Protein AF-X6NDU2-F1 (afdb_monomer)

Structure (mmCIF, N/CA/C/O backbone):
data_AF-X6NDU2-F1
#
_entry.id   AF-X6NDU2-F1
#
loop_
_atom_site.group_PDB
_atom_site.id
_atom_site.type_symbol
_atom_site.label_atom_id
_atom_site.label_alt_id
_atom_site.label_comp_id
_atom_site.label_asym_id
_atom_site.label_entity_id
_atom_site.label_seq_id
_atom_site.pdbx_PDB_in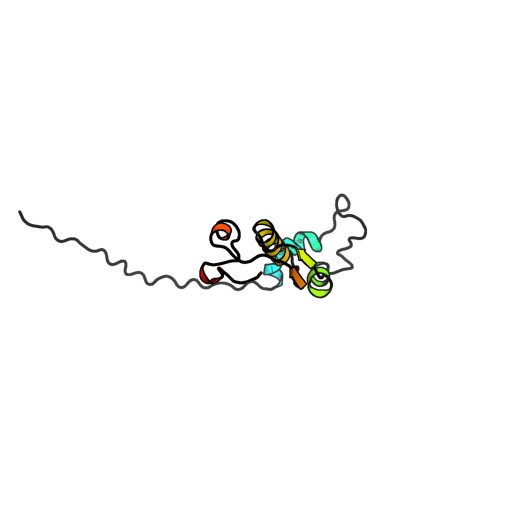s_code
_atom_site.Cartn_x
_atom_site.Cartn_y
_atom_site.Cartn_z
_atom_site.occupancy
_atom_site.B_iso_or_equiv
_atom_site.auth_seq_id
_atom_site.auth_comp_id
_atom_site.auth_asym_id
_atom_site.auth_atom_id
_atom_site.pdbx_PDB_model_num
ATOM 1 N N . MET A 1 1 ? 25.836 28.426 55.236 1.00 43.25 1 MET A N 1
ATOM 2 C CA . MET A 1 1 ? 25.938 27.614 54.006 1.00 43.25 1 MET A CA 1
ATOM 3 C C . MET A 1 1 ? 25.561 28.518 52.846 1.00 43.25 1 MET A C 1
ATOM 5 O O . MET A 1 1 ? 24.416 28.935 52.779 1.00 43.25 1 MET A O 1
ATOM 9 N N . ALA A 1 2 ? 26.535 28.935 52.036 1.00 42.62 2 ALA A N 1
ATOM 10 C CA . ALA A 1 2 ? 26.286 29.771 50.863 1.00 42.62 2 ALA A CA 1
ATOM 11 C C . ALA A 1 2 ? 25.830 28.869 49.706 1.00 42.62 2 ALA A C 1
ATOM 13 O O . ALA A 1 2 ? 26.532 27.918 49.366 1.00 42.62 2 ALA A O 1
ATOM 14 N N . HIS A 1 3 ? 24.648 29.131 49.148 1.00 42.59 3 HIS A N 1
ATOM 15 C CA . HIS A 1 3 ? 24.192 28.500 47.910 1.00 42.59 3 HIS A CA 1
ATOM 16 C C . HIS A 1 3 ? 24.985 29.077 46.732 1.00 42.59 3 HIS A C 1
ATOM 18 O O . HIS A 1 3 ? 25.024 30.293 46.550 1.00 42.59 3 HIS A O 1
ATOM 24 N N . ALA A 1 4 ? 25.619 28.205 45.948 1.00 44.34 4 ALA A N 1
ATOM 25 C CA . ALA A 1 4 ? 26.173 28.561 44.648 1.00 44.34 4 ALA A CA 1
ATOM 26 C C . ALA A 1 4 ? 25.023 28.735 43.633 1.00 44.34 4 ALA A C 1
ATOM 28 O O . ALA A 1 4 ? 24.070 27.955 43.684 1.00 44.34 4 ALA A O 1
ATOM 29 N N . PRO A 1 5 ? 25.071 29.731 42.733 1.00 49.56 5 PRO A N 1
ATOM 30 C CA . PRO A 1 5 ? 24.033 29.914 41.726 1.00 49.56 5 PRO A CA 1
ATOM 31 C C . PRO A 1 5 ? 24.151 28.856 40.617 1.00 49.56 5 PRO A C 1
ATOM 33 O O . PRO A 1 5 ? 25.228 28.642 40.062 1.00 49.56 5 PRO A O 1
ATOM 36 N N . GLU A 1 6 ? 23.029 28.212 40.288 1.00 57.97 6 GLU A N 1
ATOM 37 C CA . GLU A 1 6 ? 22.885 27.343 39.116 1.00 57.97 6 GLU A CA 1
ATOM 38 C C . GLU A 1 6 ? 23.034 28.175 37.834 1.00 57.97 6 GLU A C 1
ATOM 40 O O . GLU A 1 6 ? 22.220 29.058 37.552 1.00 57.97 6 GLU A O 1
ATOM 45 N N . GLN A 1 7 ? 24.064 27.891 37.036 1.00 47.62 7 GLN A N 1
ATOM 46 C CA . GLN A 1 7 ? 24.144 28.381 35.664 1.00 47.62 7 GLN A CA 1
ATOM 47 C C . GLN A 1 7 ? 23.191 27.546 34.803 1.00 47.62 7 GLN A C 1
ATOM 49 O O . GLN A 1 7 ? 23.464 26.387 34.501 1.00 47.62 7 GLN A O 1
ATOM 54 N N . LYS A 1 8 ? 22.051 28.132 34.424 1.00 53.28 8 LYS A N 1
ATOM 55 C CA . LYS A 1 8 ? 21.225 27.608 33.335 1.00 53.28 8 LYS A CA 1
ATOM 56 C C . LYS A 1 8 ? 21.943 27.911 32.027 1.00 53.28 8 LYS A C 1
ATO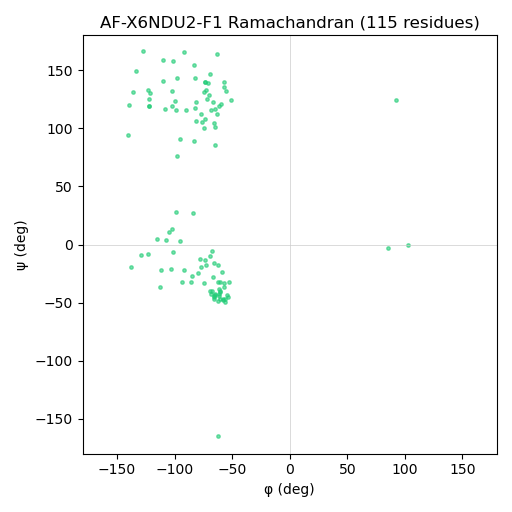M 58 O O . LYS A 1 8 ? 22.025 29.066 31.621 1.00 53.28 8 LYS A O 1
ATOM 63 N N . GLU A 1 9 ? 22.483 26.876 31.401 1.00 56.16 9 GLU A N 1
ATOM 64 C CA . GLU A 1 9 ? 22.954 26.931 30.021 1.00 56.16 9 GLU A CA 1
ATOM 65 C C . GLU A 1 9 ? 21.730 27.174 29.122 1.00 56.16 9 GLU A C 1
ATOM 67 O O . GLU A 1 9 ? 20.908 26.284 28.895 1.00 56.16 9 GLU A O 1
ATOM 72 N N . GLU A 1 10 ? 21.543 28.418 28.677 1.00 54.69 10 GLU A N 1
ATOM 73 C CA . GLU A 1 10 ? 20.599 28.739 27.610 1.00 54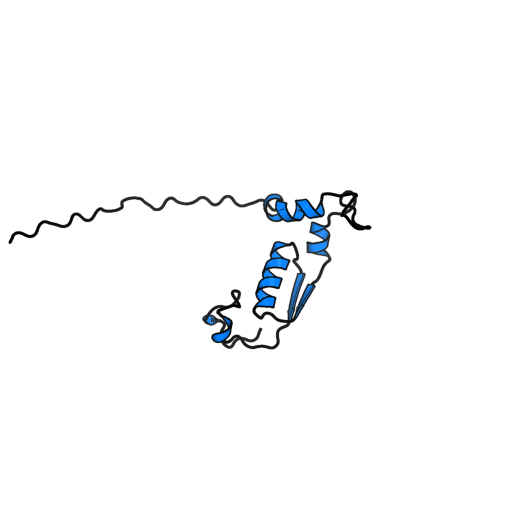.69 10 GLU A CA 1
ATOM 74 C C . GLU A 1 10 ? 21.112 28.095 26.319 1.00 54.69 10 GLU A C 1
ATOM 76 O O . GLU A 1 10 ? 22.071 28.563 25.705 1.00 54.69 10 GLU A O 1
ATOM 81 N N . LEU A 1 11 ? 20.468 27.000 25.908 1.00 57.41 11 LEU A N 1
ATOM 82 C CA . LEU A 1 11 ? 20.590 26.436 24.565 1.00 57.41 11 LEU A CA 1
ATOM 83 C C . LEU A 1 11 ? 20.013 27.451 23.562 1.00 57.41 11 LEU A C 1
ATOM 85 O O . LEU A 1 11 ? 18.840 27.400 23.206 1.00 57.41 11 LEU A O 1
ATOM 89 N N . SER A 1 12 ? 20.845 28.401 23.140 1.00 54.78 12 SER A N 1
ATOM 90 C CA . SER A 1 12 ? 20.526 29.516 22.238 1.00 54.78 12 SER A CA 1
ATOM 91 C C . SER A 1 12 ? 20.606 29.157 20.746 1.00 54.78 12 SER A C 1
ATOM 93 O O . SER A 1 12 ? 20.855 30.014 19.901 1.00 54.78 12 SER A O 1
ATOM 95 N N . GLY A 1 13 ? 20.390 27.888 20.398 1.00 61.50 13 GLY A N 1
ATOM 96 C CA . GLY A 1 13 ? 20.288 27.462 19.005 1.00 61.50 13 GLY A CA 1
ATOM 97 C C . GLY A 1 13 ? 18.841 27.537 18.535 1.00 61.50 13 GLY A C 1
ATOM 98 O O . GLY A 1 13 ? 18.003 26.787 19.036 1.00 61.50 13 GLY A O 1
ATOM 99 N N . GLU A 1 14 ? 18.533 28.403 17.567 1.00 66.94 14 GLU A N 1
ATOM 100 C CA . GLU A 1 14 ? 17.287 28.242 16.813 1.00 66.94 14 GLU A CA 1
ATOM 101 C C . GLU A 1 14 ? 17.273 26.840 16.180 1.00 66.94 14 GLU A C 1
ATOM 103 O O . GLU A 1 14 ? 18.305 26.402 15.661 1.00 66.94 14 GLU A O 1
ATOM 108 N N . PRO A 1 15 ? 16.152 26.098 16.235 1.00 68.50 15 PRO A N 1
ATOM 109 C CA . PRO A 1 15 ? 16.088 24.785 15.614 1.00 68.50 15 PRO A CA 1
ATOM 110 C C . PRO A 1 15 ? 16.365 24.938 14.116 1.00 68.50 15 PRO A C 1
ATOM 112 O O . PRO A 1 15 ? 15.646 25.660 13.423 1.00 68.50 15 PRO A O 1
ATOM 115 N N . GLU A 1 16 ? 17.410 24.269 13.619 1.00 73.75 16 GLU A N 1
ATOM 116 C CA . GLU A 1 16 ? 17.731 24.267 12.193 1.00 73.75 16 GLU A CA 1
ATOM 117 C C . GLU A 1 16 ? 16.484 23.892 11.385 1.00 73.75 16 GLU A C 1
ATOM 119 O O . GLU A 1 16 ? 15.853 22.848 11.590 1.00 73.75 16 GLU A O 1
ATOM 124 N N . THR A 1 17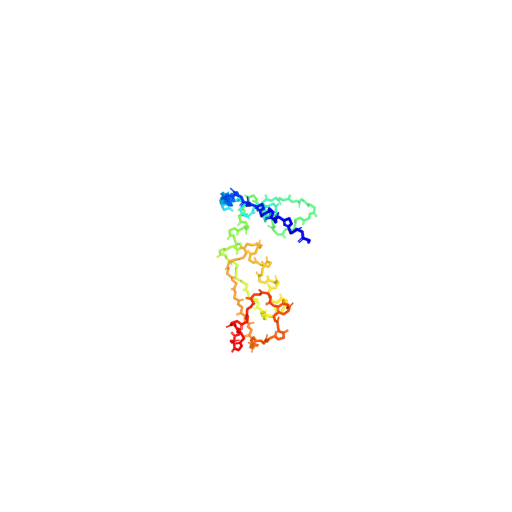 ? 16.109 24.763 10.451 1.00 73.44 17 THR A N 1
ATOM 125 C CA . THR A 1 17 ? 14.981 24.510 9.562 1.00 73.44 17 THR A CA 1
ATOM 126 C C . THR A 1 17 ? 15.389 23.467 8.527 1.00 73.44 17 THR A C 1
ATOM 128 O O . THR A 1 17 ? 16.047 23.762 7.531 1.00 73.44 17 THR A O 1
ATOM 131 N N . VAL A 1 18 ? 14.983 22.216 8.755 1.00 79.94 18 VAL A N 1
ATOM 132 C CA . VAL A 1 18 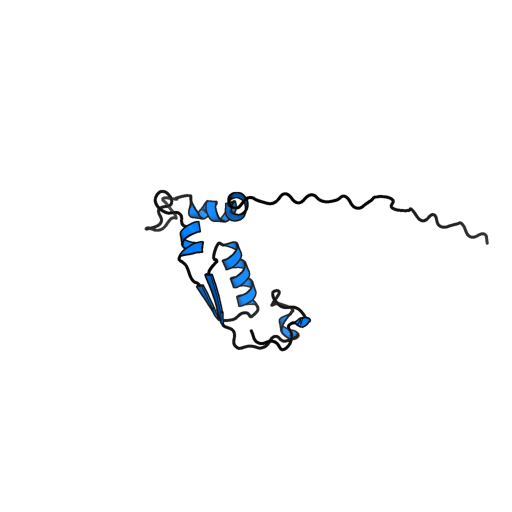? 15.193 21.121 7.799 1.00 79.94 18 VAL A CA 1
ATOM 133 C C . VAL A 1 18 ? 14.434 21.423 6.505 1.00 79.94 18 VAL A C 1
ATOM 135 O O . VAL A 1 18 ? 13.203 21.404 6.465 1.00 79.94 18 VAL A O 1
ATOM 138 N N . GLN A 1 19 ? 15.172 21.674 5.425 1.00 80.50 19 GLN A N 1
ATOM 139 C CA . GLN A 1 19 ? 14.606 21.782 4.083 1.00 80.50 19 GLN A CA 1
ATOM 140 C C . GLN A 1 19 ? 14.395 20.379 3.504 1.00 80.50 19 GLN A C 1
ATOM 142 O O . GLN A 1 19 ? 15.341 19.695 3.111 1.00 80.50 19 GLN A O 1
ATOM 147 N N . TRP A 1 20 ? 13.142 19.933 3.444 1.00 82.25 20 TRP A N 1
ATOM 148 C CA . TRP A 1 20 ? 12.794 18.635 2.868 1.00 82.25 20 TRP A CA 1
ATOM 149 C C . TRP A 1 20 ? 12.821 18.695 1.339 1.00 82.25 20 TRP A C 1
ATOM 151 O O . TRP A 1 20 ? 11.966 19.323 0.706 1.00 82.25 20 TRP A O 1
ATOM 161 N N . LYS A 1 21 ? 13.780 17.996 0.720 1.00 86.56 21 LYS A N 1
ATOM 162 C CA . LYS A 1 21 ? 13.783 17.807 -0.735 1.00 86.56 21 LYS A CA 1
ATOM 163 C C . LYS A 1 21 ? 12.608 16.907 -1.122 1.00 86.56 21 LYS A C 1
ATOM 165 O O . LYS A 1 21 ? 12.566 15.735 -0.752 1.00 86.56 21 LYS A O 1
ATOM 170 N N . HIS A 1 22 ? 11.667 17.448 -1.887 1.00 88.56 22 HIS A N 1
ATOM 171 C CA . HIS A 1 22 ? 10.572 16.659 -2.438 1.00 88.56 22 HIS A CA 1
ATOM 172 C C . HIS A 1 22 ? 11.114 15.723 -3.522 1.00 88.56 22 HIS A C 1
ATOM 174 O O . HIS A 1 22 ? 11.825 16.163 -4.427 1.00 88.56 22 HIS A O 1
ATOM 180 N N . LYS A 1 23 ? 10.787 14.432 -3.417 1.00 89.56 23 LYS A N 1
ATOM 181 C CA . LYS A 1 23 ? 11.100 13.452 -4.460 1.00 89.56 23 LYS A CA 1
ATOM 182 C C . LYS A 1 23 ? 10.218 13.703 -5.679 1.00 89.56 23 LYS A C 1
ATOM 184 O O . LYS A 1 23 ? 9.016 13.928 -5.546 1.00 89.56 23 LYS A O 1
ATOM 189 N N . THR A 1 24 ? 10.812 13.598 -6.857 1.00 93.88 24 THR A N 1
ATOM 190 C CA . THR A 1 24 ? 10.076 13.452 -8.114 1.00 93.88 24 THR A CA 1
ATOM 191 C C . THR A 1 24 ? 9.274 12.149 -8.119 1.00 93.88 24 THR A C 1
ATOM 193 O O . THR A 1 24 ? 9.525 11.233 -7.330 1.00 93.88 24 THR A O 1
ATOM 196 N N . GLU A 1 25 ? 8.310 12.032 -9.031 1.00 89.00 25 GLU A N 1
ATOM 197 C CA . GLU A 1 25 ? 7.510 10.810 -9.159 1.00 89.00 25 GLU A CA 1
ATOM 198 C C . GLU A 1 25 ? 8.373 9.587 -9.510 1.00 89.00 25 GLU A C 1
ATOM 200 O O . GLU A 1 25 ? 8.195 8.518 -8.927 1.00 89.00 25 GLU A O 1
ATOM 205 N N . ASN A 1 26 ? 9.391 9.763 -10.357 1.00 89.19 26 ASN A N 1
ATOM 206 C CA . ASN A 1 26 ? 10.349 8.700 -10.665 1.00 89.19 26 ASN A CA 1
ATOM 207 C C . ASN A 1 26 ? 11.188 8.296 -9.444 1.00 89.19 26 ASN A C 1
ATOM 209 O O . ASN A 1 26 ? 11.364 7.106 -9.192 1.00 89.19 26 ASN A O 1
ATOM 213 N N . GLU A 1 27 ? 11.670 9.259 -8.651 1.00 94.38 27 GLU A N 1
ATOM 214 C CA . GLU A 1 27 ? 12.422 8.973 -7.417 1.00 94.38 27 GLU A CA 1
ATOM 215 C C . GLU A 1 27 ? 11.554 8.303 -6.341 1.00 94.38 27 GLU A C 1
ATOM 217 O O . GLU A 1 27 ? 12.070 7.570 -5.495 1.00 94.38 27 GLU A O 1
ATOM 222 N N . ARG A 1 28 ? 10.237 8.547 -6.345 1.00 94.94 28 ARG A N 1
ATOM 223 C CA . ARG A 1 28 ? 9.292 7.895 -5.430 1.00 94.94 28 ARG A CA 1
ATOM 224 C C . ARG A 1 28 ? 9.158 6.400 -5.720 1.00 94.94 28 ARG A C 1
ATOM 226 O O . ARG A 1 28 ? 9.092 5.623 -4.774 1.00 94.94 28 ARG A O 1
ATOM 233 N N . TRP A 1 29 ? 9.125 6.014 -6.995 1.00 96.69 29 TRP A N 1
ATOM 234 C CA . TRP A 1 29 ? 8.878 4.635 -7.435 1.00 96.69 29 TRP A CA 1
ATOM 235 C C . TRP A 1 29 ? 10.138 3.878 -7.869 1.00 96.69 29 TRP A C 1
ATOM 237 O O . TRP A 1 29 ? 10.027 2.812 -8.466 1.00 96.69 29 TRP A O 1
ATOM 247 N N . ALA A 1 30 ? 11.333 4.396 -7.574 1.00 96.00 30 ALA A N 1
ATOM 248 C CA . ALA A 1 30 ? 12.602 3.821 -8.026 1.00 96.00 30 ALA A CA 1
ATOM 249 C C . ALA A 1 30 ? 12.772 2.330 -7.655 1.00 96.00 30 ALA A C 1
ATOM 251 O O . ALA A 1 30 ? 13.171 1.523 -8.500 1.00 96.00 30 ALA A O 1
ATOM 252 N N . ASP A 1 31 ? 12.411 1.948 -6.427 1.00 95.81 31 ASP A N 1
ATOM 253 C CA . ASP A 1 31 ? 12.527 0.561 -5.953 1.00 95.81 31 ASP A CA 1
ATOM 254 C C . ASP A 1 31 ? 11.548 -0.372 -6.679 1.00 95.81 31 ASP A C 1
ATOM 256 O O . ASP A 1 31 ? 11.924 -1.451 -7.132 1.00 95.81 31 ASP A O 1
ATOM 260 N N . VAL A 1 32 ? 10.304 0.071 -6.871 1.00 96.44 32 VAL A N 1
ATOM 261 C CA . VAL A 1 32 ? 9.283 -0.690 -7.607 1.00 96.44 32 VAL A CA 1
ATOM 262 C C . VAL A 1 32 ? 9.673 -0.820 -9.081 1.00 96.44 32 VAL A C 1
ATOM 264 O O . VAL A 1 32 ? 9.639 -1.913 -9.643 1.00 96.44 32 VAL A O 1
ATOM 267 N N . ASN A 1 33 ? 10.132 0.269 -9.700 1.00 95.00 33 ASN A N 1
ATOM 268 C CA . ASN A 1 33 ? 10.587 0.272 -11.088 1.00 95.00 33 ASN A CA 1
ATOM 269 C C . ASN A 1 33 ? 11.768 -0.672 -11.315 1.00 95.00 33 ASN A C 1
ATOM 271 O O . ASN A 1 33 ? 11.844 -1.288 -12.368 1.00 95.00 33 ASN A O 1
ATOM 275 N N . THR A 1 34 ? 12.641 -0.870 -10.326 1.00 93.50 34 THR A N 1
ATOM 276 C CA . THR A 1 34 ? 13.740 -1.845 -10.426 1.00 93.50 34 THR A CA 1
ATOM 277 C C . THR A 1 34 ? 13.237 -3.261 -10.728 1.00 93.50 34 THR A C 1
ATOM 279 O O . THR A 1 34 ? 13.914 -3.995 -11.445 1.00 93.50 34 THR A O 1
ATOM 282 N N . LEU A 1 35 ? 12.056 -3.633 -10.224 1.00 92.56 35 LEU A N 1
ATOM 283 C CA . LEU A 1 35 ? 11.423 -4.929 -10.489 1.00 92.56 35 LEU A CA 1
ATOM 284 C C . LEU A 1 35 ? 10.592 -4.930 -11.776 1.00 92.56 35 LEU A C 1
ATOM 286 O O . LEU A 1 35 ? 10.475 -5.961 -12.429 1.00 92.56 35 LEU A O 1
ATOM 290 N N . LEU A 1 36 ? 9.994 -3.790 -12.123 1.00 93.94 36 LEU A N 1
ATOM 291 C CA . LEU A 1 36 ? 9.015 -3.694 -13.205 1.00 93.94 36 LEU A CA 1
ATOM 292 C C . LEU A 1 36 ? 9.610 -3.336 -14.568 1.00 93.94 36 LEU A C 1
ATOM 294 O O . LEU A 1 36 ? 8.978 -3.625 -15.576 1.00 93.94 36 LEU A O 1
ATOM 298 N N . SER A 1 37 ? 10.797 -2.726 -14.617 1.00 91.81 37 SER A N 1
ATOM 299 C CA . SER A 1 37 ? 11.443 -2.301 -15.867 1.00 91.81 37 SER A CA 1
ATOM 300 C C . SER A 1 37 ? 12.650 -3.150 -16.266 1.00 91.81 37 SER A C 1
ATOM 302 O O . SER A 1 37 ? 13.326 -2.839 -17.243 1.00 91.81 37 SER A O 1
ATOM 304 N N . ARG A 1 38 ? 12.960 -4.215 -15.515 1.00 89.69 38 ARG A N 1
ATOM 305 C CA . ARG A 1 38 ? 14.123 -5.077 -15.768 1.00 89.69 38 ARG A CA 1
ATOM 306 C C . ARG A 1 38 ? 13.681 -6.516 -15.984 1.00 89.69 38 ARG A C 1
ATOM 308 O O . ARG A 1 38 ? 13.025 -7.099 -15.127 1.00 89.69 38 ARG A O 1
ATOM 315 N N . GLY A 1 39 ? 14.074 -7.093 -17.114 1.00 80.69 39 GLY A N 1
ATOM 316 C CA . GLY A 1 39 ? 13.876 -8.511 -17.406 1.00 80.69 39 GLY A CA 1
ATOM 317 C C . GLY A 1 39 ? 14.963 -9.393 -16.788 1.00 80.69 39 GLY A C 1
ATOM 318 O O . GLY A 1 39 ? 16.097 -8.966 -16.573 1.00 80.69 39 GLY A O 1
ATOM 319 N N . SER A 1 40 ? 14.624 -10.654 -16.530 1.00 84.12 40 SER A N 1
ATOM 320 C CA . SER A 1 40 ? 15.564 -11.726 -16.203 1.00 84.12 40 SER A CA 1
ATOM 321 C C . SER A 1 40 ? 15.137 -13.000 -16.916 1.00 84.12 40 SER A C 1
ATOM 323 O O . SER A 1 40 ? 14.069 -13.533 -16.629 1.00 84.12 40 SER A O 1
ATOM 325 N N . GLU A 1 41 ? 15.997 -13.548 -17.772 1.00 82.00 41 GLU A N 1
ATOM 326 C CA . GLU A 1 41 ? 15.716 -14.799 -18.497 1.00 82.00 41 GLU A CA 1
ATOM 327 C C . GLU A 1 41 ? 15.443 -15.993 -17.566 1.00 82.00 41 GLU A C 1
ATOM 329 O O . GLU A 1 41 ? 14.797 -16.961 -17.954 1.00 82.00 41 GLU A O 1
ATOM 334 N N . LYS A 1 42 ? 15.940 -15.935 -16.324 1.00 90.19 42 LYS A N 1
ATOM 335 C CA . LYS A 1 42 ? 15.891 -17.052 -15.375 1.00 90.19 42 LYS A CA 1
ATOM 336 C C . LYS A 1 42 ? 14.679 -17.021 -14.446 1.00 90.19 42 LYS A C 1
ATOM 338 O O . LYS A 1 42 ? 14.227 -18.078 -14.013 1.00 90.19 42 LYS A O 1
ATOM 343 N N . PHE A 1 43 ? 14.203 -15.830 -14.087 1.00 89.00 43 PHE A N 1
ATOM 344 C CA . PHE A 1 43 ? 13.206 -15.664 -13.025 1.00 89.00 43 PHE A CA 1
ATOM 345 C C . PHE A 1 43 ? 11.996 -14.819 -13.426 1.00 89.00 43 PHE A C 1
ATOM 347 O O . PHE A 1 43 ? 11.030 -14.788 -12.667 1.00 89.00 43 PHE A O 1
ATOM 354 N N . CYS A 1 44 ? 12.004 -14.165 -14.593 1.00 89.94 44 CYS A N 1
ATOM 355 C CA . CYS A 1 44 ? 10.809 -13.496 -15.097 1.00 89.94 44 CYS A CA 1
ATOM 356 C C . CYS A 1 44 ? 9.903 -14.517 -15.798 1.00 89.94 44 CYS A C 1
ATOM 358 O O . CYS A 1 44 ? 10.311 -15.109 -16.799 1.00 89.94 44 CYS A O 1
ATOM 360 N N . PRO A 1 45 ? 8.676 -14.744 -15.300 1.00 85.94 45 PRO A N 1
ATOM 361 C CA . PRO A 1 45 ? 7.740 -15.634 -15.964 1.00 85.94 45 PRO A CA 1
ATOM 362 C C . PRO A 1 45 ? 7.180 -14.969 -17.233 1.00 85.94 45 PRO A C 1
ATOM 364 O O . PRO A 1 45 ? 6.819 -13.789 -17.193 1.00 85.94 45 PRO A O 1
ATOM 367 N N . PRO A 1 46 ? 7.008 -15.704 -18.345 1.00 87.69 46 PRO A N 1
ATOM 368 C CA . PRO A 1 46 ? 6.152 -15.244 -19.433 1.00 87.69 46 PRO A CA 1
ATOM 369 C C . PRO A 1 46 ? 4.727 -14.980 -18.903 1.00 87.69 46 PRO A C 1
ATOM 371 O O . PRO A 1 46 ? 4.242 -15.764 -18.082 1.00 87.69 46 PRO A O 1
ATOM 374 N N . PRO A 1 47 ? 4.030 -13.914 -19.336 1.00 90.38 47 PRO A N 1
ATOM 375 C CA . PRO A 1 47 ? 4.340 -13.030 -20.463 1.00 90.38 47 PRO A CA 1
ATOM 376 C C . PRO A 1 47 ? 5.026 -11.703 -20.068 1.00 90.38 47 PRO A C 1
ATOM 378 O O . PRO A 1 47 ? 4.813 -10.703 -20.743 1.00 90.38 47 PRO A O 1
ATOM 381 N N . PHE A 1 48 ? 5.786 -11.640 -18.969 1.00 93.06 48 PHE A N 1
ATOM 382 C CA . PHE A 1 48 ? 6.427 -10.388 -18.545 1.00 93.06 48 PHE A CA 1
ATOM 383 C C . PHE A 1 48 ? 7.414 -9.861 -19.603 1.00 93.06 48 PHE A C 1
ATOM 385 O O . PHE A 1 48 ? 8.398 -10.533 -19.912 1.00 93.06 48 PHE A O 1
ATOM 392 N N . ASN A 1 49 ? 7.161 -8.655 -20.119 1.00 92.38 49 ASN A N 1
ATOM 393 C CA . ASN A 1 49 ? 7.988 -7.977 -21.115 1.00 92.38 49 ASN A CA 1
ATOM 394 C C . ASN A 1 49 ? 8.089 -6.463 -20.816 1.00 92.38 49 ASN A C 1
ATOM 396 O O . ASN A 1 49 ? 7.207 -5.696 -21.210 1.00 92.38 49 ASN A O 1
ATOM 400 N N . PRO A 1 50 ? 9.136 -6.016 -20.101 1.00 91.62 50 PRO A N 1
ATOM 401 C CA . PRO A 1 50 ? 9.279 -4.620 -19.686 1.00 91.62 50 PRO A CA 1
ATOM 402 C C . PRO A 1 50 ? 9.658 -3.667 -20.830 1.00 91.62 50 PRO A C 1
ATOM 404 O O . PRO A 1 50 ? 9.557 -2.456 -20.648 1.00 91.62 50 PRO A O 1
ATOM 407 N N . ASP A 1 51 ? 10.073 -4.187 -21.991 1.00 91.25 51 ASP A N 1
ATOM 408 C CA . ASP A 1 51 ? 10.401 -3.367 -23.165 1.00 91.25 51 ASP A CA 1
ATOM 409 C C . ASP A 1 51 ? 9.140 -2.918 -23.926 1.00 91.25 51 ASP A C 1
ATOM 411 O O . ASP A 1 51 ? 9.152 -1.899 -24.615 1.00 91.25 51 ASP A O 1
ATOM 415 N N . GLU A 1 52 ? 8.037 -3.661 -23.790 1.00 92.00 52 GLU A N 1
ATOM 416 C CA . GLU A 1 52 ? 6.768 -3.388 -24.479 1.00 92.00 52 GLU A CA 1
ATOM 417 C C . GLU A 1 52 ? 5.707 -2.752 -23.573 1.00 92.00 52 GLU A C 1
ATOM 419 O O . GLU A 1 52 ? 4.759 -2.138 -24.068 1.00 92.00 52 GLU A O 1
ATOM 424 N N . GLU A 1 53 ? 5.833 -2.891 -22.251 1.00 92.50 53 GLU A N 1
ATOM 425 C CA . GLU A 1 53 ? 4.769 -2.542 -21.315 1.00 92.50 53 GLU A CA 1
ATOM 426 C C . GLU A 1 53 ? 5.270 -1.773 -20.086 1.00 92.50 53 GLU A C 1
ATOM 428 O O . GLU A 1 53 ? 6.168 -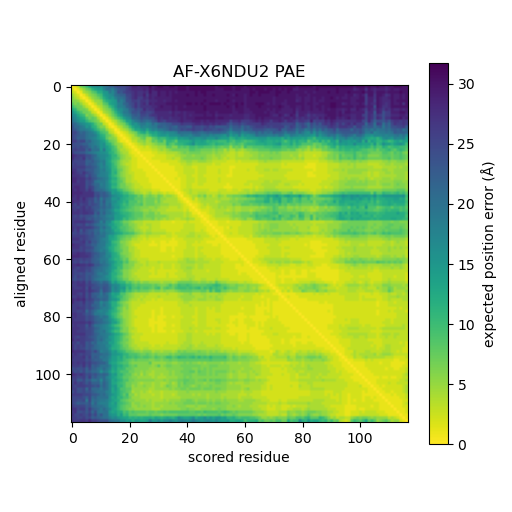2.202 -19.362 1.00 92.50 53 GLU A O 1
ATOM 433 N N . ASN A 1 54 ? 4.600 -0.658 -19.776 1.00 94.44 54 ASN A N 1
ATOM 434 C CA . ASN A 1 54 ? 4.793 0.059 -18.520 1.00 94.44 54 ASN A CA 1
ATOM 435 C C . ASN A 1 54 ? 3.953 -0.578 -17.401 1.00 94.44 54 ASN A C 1
ATOM 437 O O . ASN A 1 54 ? 2.806 -0.197 -17.143 1.00 94.44 54 ASN A O 1
ATOM 441 N N . TYR A 1 55 ? 4.532 -1.556 -16.705 1.00 95.69 55 TYR A N 1
ATOM 442 C CA . TYR A 1 55 ? 3.834 -2.275 -15.636 1.00 95.69 55 TYR A CA 1
ATOM 443 C C . TYR A 1 55 ? 3.421 -1.393 -14.456 1.00 95.69 55 TYR A C 1
ATOM 445 O O . TYR A 1 55 ? 2.386 -1.661 -13.842 1.00 95.69 55 TYR A O 1
ATOM 453 N N . LEU A 1 56 ? 4.188 -0.345 -14.130 1.00 96.25 56 LEU A N 1
ATOM 454 C CA . LEU A 1 56 ? 3.824 0.557 -13.035 1.00 96.25 56 LEU A CA 1
ATOM 455 C C . LEU A 1 56 ? 2.540 1.314 -13.379 1.00 96.25 56 LEU A C 1
ATOM 457 O O . LEU A 1 56 ? 1.613 1.358 -12.573 1.00 96.25 56 LEU A O 1
ATOM 461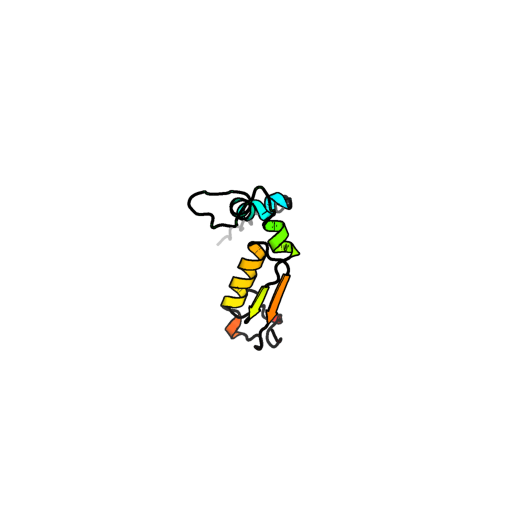 N N . GLU A 1 57 ? 2.464 1.859 -14.591 1.00 95.81 57 GLU A N 1
ATOM 462 C CA . GLU A 1 57 ? 1.264 2.529 -15.089 1.00 95.81 57 GLU A CA 1
ATOM 463 C C . GLU A 1 57 ? 0.073 1.573 -15.147 1.00 95.81 57 GLU A C 1
ATOM 465 O O . GLU A 1 57 ? -1.015 1.925 -14.688 1.00 95.81 57 GLU A O 1
ATOM 470 N N . ARG A 1 58 ? 0.273 0.336 -15.614 1.00 95.56 58 ARG A N 1
ATOM 471 C CA . ARG A 1 58 ? -0.773 -0.696 -15.605 1.00 95.56 58 ARG A CA 1
ATOM 472 C C . ARG A 1 58 ? -1.306 -0.973 -14.205 1.00 95.56 58 ARG A C 1
ATOM 474 O O . ARG A 1 58 ? -2.520 -1.004 -14.019 1.00 95.56 58 ARG A O 1
ATOM 481 N N . ILE A 1 59 ? -0.430 -1.169 -13.217 1.00 96.50 59 ILE A N 1
ATOM 482 C CA . ILE A 1 59 ? -0.836 -1.384 -11.818 1.00 96.50 59 ILE A CA 1
ATOM 483 C C . ILE A 1 59 ? -1.615 -0.174 -11.292 1.00 96.50 59 ILE A C 1
ATOM 485 O O . ILE A 1 59 ? -2.635 -0.333 -10.629 1.00 96.50 59 ILE A O 1
ATOM 489 N N . GLN A 1 60 ? -1.170 1.033 -11.626 1.00 96.81 60 GLN A N 1
ATOM 490 C CA . GLN A 1 60 ? -1.766 2.273 -11.142 1.00 96.81 60 GLN A CA 1
ATOM 491 C C . GLN A 1 60 ? -3.111 2.627 -11.785 1.00 96.81 60 GLN A C 1
ATOM 493 O O . GLN A 1 60 ? -3.933 3.256 -11.124 1.00 96.81 60 GLN A O 1
ATOM 498 N N . SER A 1 61 ? -3.322 2.280 -13.056 1.00 96.56 61 SER A N 1
ATOM 499 C CA . SER A 1 61 ? -4.470 2.756 -13.845 1.00 96.56 61 SER A CA 1
ATOM 500 C C . SER A 1 61 ? -5.488 1.674 -14.197 1.00 96.56 61 SER A C 1
ATOM 502 O O . SER A 1 61 ? -6.639 1.995 -14.476 1.00 96.56 61 SER A O 1
ATOM 504 N N . GLN A 1 62 ? -5.092 0.398 -14.191 1.00 96.31 62 GLN A N 1
ATOM 505 C CA . GLN A 1 62 ? -5.928 -0.701 -14.690 1.00 96.31 62 GLN A CA 1
ATOM 506 C C . GLN A 1 62 ? -6.177 -1.798 -13.655 1.00 96.31 62 GLN A C 1
ATOM 508 O O . GLN A 1 62 ? -6.946 -2.727 -13.919 1.00 96.31 62 GLN A O 1
ATOM 513 N N . ARG A 1 63 ? -5.501 -1.761 -12.501 1.00 96.81 63 ARG A N 1
ATOM 514 C CA . ARG A 1 63 ? -5.638 -2.791 -11.467 1.00 96.81 63 ARG A CA 1
ATOM 515 C C . ARG A 1 63 ? -6.401 -2.250 -10.274 1.00 96.81 63 ARG A C 1
ATOM 517 O O . ARG A 1 63 ? -5.921 -1.370 -9.570 1.00 96.81 63 ARG A O 1
ATOM 524 N N . ARG A 1 64 ? -7.556 -2.866 -10.041 1.00 97.62 64 ARG A N 1
ATOM 525 C CA . ARG A 1 64 ? -8.377 -2.684 -8.853 1.00 97.62 64 ARG A CA 1
ATOM 526 C C . ARG A 1 64 ? -8.182 -3.863 -7.911 1.00 97.62 64 ARG A C 1
ATOM 528 O O . ARG A 1 64 ? -8.237 -5.014 -8.349 1.00 97.62 64 ARG A O 1
ATOM 535 N N . VAL A 1 65 ? -7.955 -3.577 -6.635 1.00 98.19 65 VAL A N 1
ATOM 536 C CA . VAL A 1 65 ? -7.750 -4.586 -5.590 1.00 98.19 65 VAL A CA 1
ATOM 537 C C . VAL A 1 65 ? -8.808 -4.415 -4.510 1.00 98.19 65 VAL A C 1
ATOM 539 O O . VAL A 1 65 ? -8.992 -3.315 -4.006 1.00 98.19 65 VAL A O 1
ATOM 542 N N . LEU A 1 66 ? -9.472 -5.505 -4.129 1.00 97.81 66 LEU A N 1
ATOM 543 C CA . LEU A 1 66 ? -10.341 -5.546 -2.954 1.00 97.81 66 LEU A CA 1
ATOM 544 C C . LEU A 1 66 ? -9.584 -6.191 -1.790 1.00 97.81 66 LEU A C 1
ATOM 546 O O . LEU A 1 66 ? -9.132 -7.332 -1.896 1.00 97.81 66 LEU A O 1
ATOM 550 N N . VAL A 1 67 ? -9.474 -5.474 -0.676 1.00 97.25 67 VAL A N 1
ATOM 551 C CA . VAL A 1 67 ? -8.962 -5.981 0.598 1.00 97.25 67 VAL A CA 1
ATOM 552 C C . VAL A 1 67 ? -10.147 -6.257 1.519 1.00 97.25 67 VAL A C 1
ATOM 554 O O . VAL A 1 67 ? -10.908 -5.351 1.849 1.00 97.25 67 VAL A O 1
ATOM 557 N N . VAL A 1 68 ? -10.304 -7.512 1.937 1.00 96.12 68 VAL A N 1
ATOM 558 C CA . VAL A 1 68 ? -11.341 -7.919 2.895 1.00 96.12 68 VAL A CA 1
ATOM 559 C C . VAL A 1 68 ? -10.714 -8.019 4.285 1.00 96.12 68 VAL A C 1
ATOM 561 O O . VAL A 1 68 ? -9.832 -8.846 4.517 1.00 96.12 68 VAL A O 1
ATOM 564 N N . GLY A 1 69 ? -11.173 -7.162 5.190 1.00 93.44 69 GLY A N 1
ATOM 565 C CA . GLY A 1 69 ? -10.640 -6.935 6.526 1.00 93.44 69 GLY A CA 1
ATOM 566 C C . GLY A 1 69 ? -9.605 -5.806 6.554 1.00 93.44 69 GLY A C 1
ATOM 567 O O . GLY A 1 69 ? -8.579 -5.861 5.879 1.00 93.44 69 GLY A O 1
ATOM 568 N N . ALA A 1 70 ? -9.845 -4.812 7.403 1.00 89.19 70 ALA A N 1
ATOM 569 C CA . ALA A 1 70 ? -8.973 -3.691 7.749 1.00 89.19 70 ALA A CA 1
ATOM 570 C C . ALA A 1 70 ? -8.336 -3.852 9.146 1.00 89.19 70 ALA A C 1
ATOM 572 O O . ALA A 1 70 ? -7.679 -2.938 9.649 1.00 89.19 70 ALA A O 1
ATOM 573 N N . GLY A 1 71 ? -8.470 -5.038 9.754 1.00 86.44 71 GLY A N 1
ATOM 574 C CA . GLY A 1 71 ? -7.790 -5.420 10.990 1.00 86.44 71 GLY A CA 1
ATOM 575 C C . GLY A 1 71 ? -6.254 -5.441 10.884 1.00 86.44 71 GLY A C 1
ATOM 576 O O . GLY A 1 71 ? -5.666 -4.918 9.944 1.00 86.44 71 GLY A O 1
ATOM 577 N N . GLY A 1 72 ? -5.552 -6.062 11.842 1.00 87.25 72 GLY A N 1
ATOM 578 C CA . GLY A 1 72 ? -4.079 -5.963 11.928 1.00 87.25 72 GLY A CA 1
ATOM 579 C C . GLY A 1 72 ? -3.352 -6.340 10.628 1.00 87.25 72 GLY A C 1
ATOM 580 O O . GLY A 1 72 ? -2.496 -5.597 10.156 1.00 87.25 72 GLY A O 1
ATOM 581 N N . LEU A 1 73 ? -3.762 -7.449 10.003 1.00 93.44 73 LEU A N 1
ATOM 582 C CA . LEU A 1 73 ? -3.242 -7.863 8.699 1.00 93.44 73 LEU A CA 1
ATOM 583 C C . LEU A 1 73 ? -3.697 -6.929 7.566 1.00 93.44 73 LEU A C 1
ATOM 585 O O . LEU A 1 73 ? -2.895 -6.596 6.699 1.00 93.44 73 LEU A O 1
ATOM 589 N N . GLY A 1 74 ? -4.953 -6.478 7.594 1.00 94.31 74 GLY A N 1
ATOM 590 C CA . GLY A 1 74 ? -5.506 -5.532 6.624 1.00 94.31 74 GLY A CA 1
ATOM 591 C C . GLY A 1 74 ? -4.720 -4.225 6.571 1.00 94.31 74 GLY A C 1
ATOM 592 O O . GLY A 1 74 ? -4.316 -3.792 5.498 1.00 94.31 74 GLY A O 1
ATOM 593 N N . CYS A 1 75 ? -4.403 -3.650 7.734 1.00 94.06 75 CYS A N 1
ATOM 594 C CA . CYS A 1 75 ? -3.561 -2.460 7.853 1.00 94.06 75 CYS A CA 1
ATOM 595 C C . CYS A 1 75 ? -2.186 -2.651 7.187 1.00 94.06 75 CYS A C 1
ATOM 597 O O . CYS A 1 75 ? -1.728 -1.791 6.431 1.00 94.06 75 CYS A O 1
ATOM 599 N N . GLU A 1 76 ? -1.532 -3.784 7.449 1.00 96.50 76 GLU A N 1
ATOM 600 C CA . GLU A 1 76 ? -0.231 -4.119 6.863 1.00 96.50 76 GLU A CA 1
ATOM 601 C C . GLU A 1 76 ? -0.315 -4.319 5.344 1.00 96.50 76 GLU A C 1
ATOM 603 O O . GLU A 1 76 ? 0.497 -3.762 4.602 1.00 96.50 76 GLU A O 1
ATOM 608 N N . ILE A 1 77 ? -1.325 -5.049 4.865 1.00 97.44 77 ILE A N 1
ATOM 609 C CA . ILE A 1 77 ? -1.561 -5.268 3.434 1.00 97.44 77 ILE A CA 1
ATOM 610 C C . ILE A 1 77 ? -1.831 -3.943 2.723 1.00 97.44 77 ILE A C 1
ATOM 612 O O . ILE A 1 77 ? -1.241 -3.694 1.676 1.00 97.44 77 ILE A O 1
ATOM 616 N N . LEU A 1 78 ? -2.660 -3.068 3.296 1.00 97.31 78 LEU A N 1
ATOM 617 C CA . LEU A 1 78 ? -2.988 -1.772 2.701 1.00 97.31 78 LEU A CA 1
ATOM 618 C C . LEU A 1 78 ? -1.752 -0.898 2.529 1.00 97.31 78 LEU A C 1
ATOM 620 O O . LEU A 1 78 ? -1.517 -0.365 1.444 1.00 97.31 78 LEU A O 1
ATOM 624 N N . LYS A 1 79 ? -0.922 -0.807 3.574 1.00 96.81 79 LYS A N 1
ATOM 625 C CA . LYS A 1 79 ? 0.376 -0.132 3.497 1.00 96.81 79 LYS A CA 1
ATOM 626 C C . LYS A 1 79 ? 1.235 -0.737 2.385 1.00 96.81 79 LYS A C 1
ATOM 628 O O . LYS A 1 79 ? 1.774 0.002 1.564 1.00 96.81 79 LYS A O 1
ATOM 633 N N . ASN A 1 80 ? 1.357 -2.062 2.342 1.00 97.75 80 ASN A N 1
ATOM 634 C CA . ASN A 1 80 ? 2.215 -2.740 1.372 1.00 97.75 80 ASN A CA 1
ATOM 635 C C . ASN A 1 80 ? 1.733 -2.531 -0.070 1.00 97.75 80 ASN A C 1
ATOM 637 O O . ASN A 1 80 ? 2.547 -2.215 -0.934 1.00 97.75 80 ASN A O 1
ATOM 641 N N . LEU A 1 81 ? 0.428 -2.639 -0.334 1.00 98.06 81 LEU A N 1
ATOM 642 C CA . LEU A 1 81 ? -0.163 -2.393 -1.654 1.00 98.06 81 LEU A CA 1
ATOM 643 C C . LEU A 1 81 ? 0.052 -0.945 -2.099 1.00 98.06 81 LEU A C 1
ATOM 645 O O . LEU A 1 81 ? 0.544 -0.710 -3.205 1.00 98.06 81 LEU A O 1
ATOM 649 N N . ALA A 1 82 ? -0.238 0.018 -1.220 1.00 97.12 82 ALA A N 1
ATOM 650 C CA . ALA A 1 82 ? -0.054 1.435 -1.512 1.00 97.12 82 ALA A CA 1
ATOM 651 C C . ALA A 1 82 ? 1.416 1.774 -1.815 1.00 97.12 82 ALA A C 1
ATOM 653 O O . ALA A 1 82 ? 1.702 2.539 -2.737 1.00 97.12 82 ALA A O 1
ATOM 654 N N . LEU A 1 83 ? 2.362 1.180 -1.080 1.00 97.19 83 LEU A N 1
ATOM 655 C CA . LEU A 1 83 ? 3.800 1.359 -1.313 1.00 97.19 83 LEU A CA 1
ATOM 656 C C . LEU A 1 83 ? 4.342 0.541 -2.497 1.00 97.19 83 LEU A C 1
ATOM 658 O O . LEU A 1 83 ? 5.442 0.824 -2.962 1.00 97.19 83 LEU A O 1
ATOM 662 N N . SER A 1 84 ? 3.574 -0.416 -3.023 1.00 97.62 84 SER A N 1
ATOM 663 C CA . SER A 1 84 ? 3.933 -1.217 -4.207 1.00 97.62 84 SER A CA 1
ATOM 664 C C . SER A 1 84 ? 3.356 -0.662 -5.515 1.00 97.62 84 SER A C 1
ATOM 666 O O . SER A 1 84 ? 3.539 -1.264 -6.569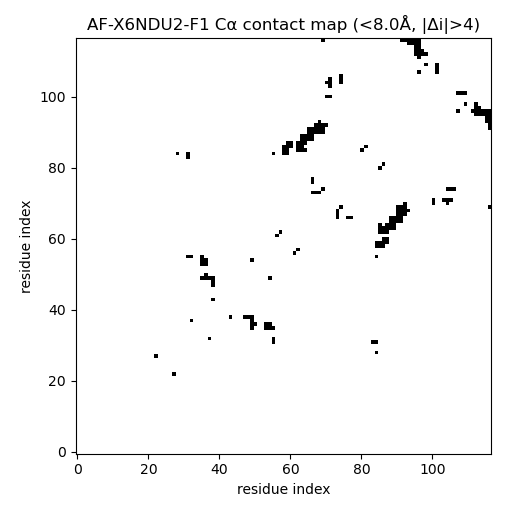 1.00 97.62 84 SER A O 1
ATOM 668 N N . GLY A 1 85 ? 2.662 0.480 -5.471 1.00 96.94 85 GLY A N 1
ATOM 669 C CA . GLY A 1 85 ? 2.166 1.175 -6.662 1.00 96.94 85 GLY A CA 1
ATOM 670 C C . GLY A 1 85 ? 0.677 1.002 -6.951 1.00 96.94 85 GLY A C 1
ATOM 671 O O . GLY A 1 85 ? 0.194 1.600 -7.906 1.00 96.94 85 GLY A O 1
ATOM 672 N N . PHE A 1 86 ? -0.076 0.251 -6.147 1.00 98.06 86 PHE A N 1
ATOM 673 C CA . PHE A 1 86 ? -1.527 0.148 -6.328 1.00 98.06 86 PHE A CA 1
ATOM 674 C C . PHE A 1 86 ? -2.219 1.448 -5.904 1.00 98.06 86 PHE A C 1
ATOM 676 O O . PHE A 1 86 ? -1.933 1.989 -4.834 1.00 98.06 86 PHE A O 1
ATOM 683 N N . LYS A 1 87 ? -3.128 1.947 -6.751 1.00 97.06 87 LYS A N 1
ATOM 684 C CA . LYS A 1 87 ? -3.892 3.184 -6.504 1.00 97.06 87 LYS A CA 1
ATOM 685 C C . LYS A 1 87 ? -5.387 2.939 -6.299 1.00 97.06 87 LYS A C 1
ATOM 687 O O . LYS A 1 87 ? -5.983 3.620 -5.472 1.00 97.06 87 LYS A O 1
ATOM 692 N N . ASP A 1 88 ? -5.979 1.983 -7.014 1.00 97.88 88 ASP A N 1
ATOM 693 C CA . ASP A 1 88 ? -7.395 1.626 -6.868 1.00 97.88 88 ASP A CA 1
ATOM 694 C C . ASP A 1 88 ? -7.530 0.439 -5.907 1.00 97.88 88 ASP A C 1
ATOM 696 O O . ASP A 1 88 ? -7.399 -0.727 -6.291 1.00 97.88 88 ASP A O 1
ATOM 700 N N . ILE A 1 89 ? -7.697 0.759 -4.623 1.00 98.06 89 ILE A N 1
ATOM 701 C CA . ILE A 1 89 ? -7.843 -0.221 -3.548 1.00 98.06 89 ILE A CA 1
ATOM 702 C C . ILE A 1 89 ? -9.167 0.038 -2.839 1.00 98.06 89 ILE A C 1
ATOM 704 O O . ILE A 1 89 ? -9.364 1.098 -2.245 1.00 98.06 89 ILE A O 1
ATOM 708 N N . GLU A 1 90 ? -10.051 -0.949 -2.869 1.00 96.94 90 GLU A N 1
ATOM 709 C CA . GLU A 1 90 ? -11.268 -0.971 -2.068 1.00 96.94 90 GLU A CA 1
ATOM 710 C C . GLU A 1 90 ? -11.047 -1.812 -0.819 1.00 96.94 90 GLU A C 1
ATOM 712 O O . GLU A 1 90 ? -10.353 -2.830 -0.847 1.00 96.94 90 GLU A O 1
ATOM 717 N N . VAL A 1 91 ? -11.648 -1.382 0.285 1.00 95.31 91 VAL A N 1
ATOM 718 C CA . VAL A 1 91 ? -11.573 -2.078 1.566 1.00 95.31 91 VAL A CA 1
ATOM 719 C C . VAL A 1 91 ? -12.981 -2.384 2.022 1.00 95.31 91 VAL A C 1
ATOM 721 O O . VAL A 1 91 ? -13.848 -1.515 1.980 1.00 95.31 91 VAL A O 1
ATOM 724 N N . LEU A 1 92 ? -13.191 -3.624 2.440 1.00 94.38 92 LEU A N 1
ATOM 725 C CA . LEU A 1 92 ? -14.416 -4.064 3.081 1.00 94.38 92 LEU A CA 1
ATOM 726 C C . LEU A 1 92 ? -14.059 -4.626 4.447 1.00 94.38 92 LEU A C 1
ATOM 728 O O . LEU A 1 92 ? -13.347 -5.623 4.530 1.00 94.38 92 LEU A O 1
ATOM 732 N N . ASP A 1 93 ? -14.590 -4.032 5.499 1.00 92.56 93 ASP A N 1
ATOM 733 C CA . ASP A 1 93 ? -14.544 -4.568 6.850 1.00 92.56 93 ASP A CA 1
ATOM 734 C C . ASP A 1 93 ? -15.954 -4.439 7.447 1.00 92.56 93 ASP A C 1
ATOM 736 O O . ASP A 1 93 ? -16.740 -3.599 7.020 1.00 92.56 93 ASP A O 1
ATOM 740 N N . LEU A 1 94 ? -16.330 -5.351 8.337 1.00 90.44 94 LEU A N 1
ATOM 741 C CA . LEU A 1 94 ? -17.646 -5.360 8.983 1.00 90.44 94 LEU A CA 1
ATOM 742 C C . LEU A 1 94 ? -17.539 -5.118 10.494 1.00 90.44 94 LEU A C 1
ATOM 744 O O . LEU A 1 94 ? -18.549 -5.184 11.197 1.00 90.44 94 LEU A O 1
ATOM 748 N N . ASP A 1 95 ? -16.333 -4.834 10.986 1.00 89.88 95 ASP A N 1
ATOM 749 C CA . ASP A 1 95 ? -16.052 -4.595 12.391 1.00 89.88 95 ASP A CA 1
ATOM 750 C C . ASP A 1 95 ? -16.143 -3.103 12.763 1.00 89.88 95 ASP A C 1
ATOM 752 O O . ASP A 1 95 ? -16.164 -2.187 11.936 1.00 89.88 95 ASP A O 1
ATOM 756 N N . VAL A 1 96 ? -16.189 -2.858 14.072 1.00 92.81 96 VAL A N 1
ATOM 757 C CA . VAL A 1 96 ? -16.127 -1.526 14.678 1.00 92.81 96 VAL A CA 1
ATOM 758 C C . VAL A 1 96 ? -14.791 -1.378 15.392 1.00 92.81 96 VAL A C 1
ATOM 760 O O . VAL A 1 96 ? -14.326 -2.301 16.058 1.00 92.81 96 VAL A O 1
ATOM 763 N N . ILE A 1 97 ? -14.179 -0.197 15.302 1.00 93.56 97 ILE A N 1
ATOM 764 C CA . ILE A 1 97 ? -12.881 0.058 15.934 1.00 93.56 97 ILE A CA 1
ATOM 765 C C . ILE A 1 97 ? -13.007 0.021 17.463 1.00 93.56 97 ILE A C 1
ATOM 767 O O . ILE A 1 97 ? -13.703 0.842 18.068 1.00 93.56 97 ILE A O 1
ATOM 771 N N . GLU A 1 98 ? -12.231 -0.853 18.101 1.00 93.19 98 GLU A N 1
ATOM 772 C CA . GLU A 1 98 ? -12.124 -0.967 19.557 1.00 93.19 98 GLU A CA 1
ATOM 773 C C . GL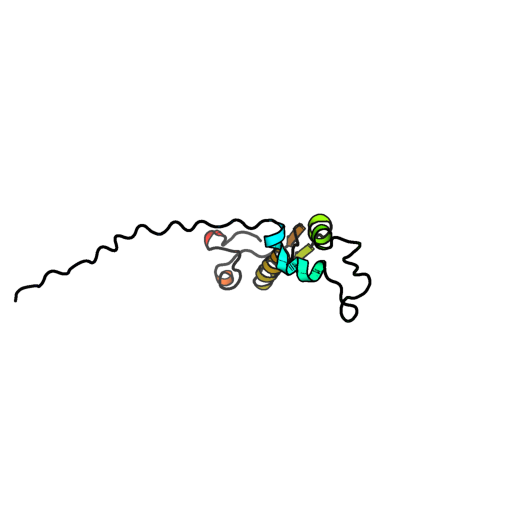U A 1 98 ? -10.769 -0.493 20.101 1.00 93.19 98 GLU A C 1
ATOM 775 O O . GLU A 1 98 ? -9.735 -0.528 19.432 1.00 93.19 98 GLU A O 1
ATOM 780 N N . LEU A 1 99 ? -10.722 -0.138 21.391 1.00 95.12 99 LEU A N 1
ATOM 781 C CA . LEU A 1 99 ? -9.466 0.216 22.068 1.00 95.12 99 LEU A CA 1
ATOM 782 C C . LEU A 1 99 ? -8.424 -0.918 21.994 1.00 95.12 99 LEU A C 1
ATOM 784 O O . LEU A 1 99 ? -7.233 -0.655 21.823 1.00 95.12 99 LEU A O 1
ATOM 788 N N . SER A 1 100 ? -8.883 -2.172 22.080 1.00 94.44 100 SER A N 1
ATOM 789 C CA . SER A 1 100 ? -8.064 -3.390 22.003 1.00 94.44 100 SER A CA 1
ATOM 790 C C . SER A 1 100 ? -7.352 -3.554 20.654 1.00 94.44 100 SER A C 1
ATOM 792 O O . SER A 1 100 ? -6.420 -4.349 20.533 1.00 94.44 100 SER A O 1
ATOM 794 N N . ASN A 1 101 ? -7.799 -2.839 19.619 1.00 91.56 101 ASN A N 1
ATOM 795 C CA . ASN A 1 101 ? -7.283 -2.936 18.261 1.00 91.56 101 ASN A CA 1
ATOM 796 C C . ASN A 1 101 ? -6.052 -2.048 18.030 1.00 91.56 101 ASN A C 1
ATOM 798 O O . ASN A 1 101 ? -5.190 -2.375 17.209 1.00 91.56 101 ASN A O 1
ATOM 802 N N . LEU A 1 102 ? -5.930 -0.950 18.784 1.00 92.94 102 LEU A N 1
ATOM 803 C CA . LEU A 1 102 ? -4.922 0.093 18.557 1.00 92.94 102 LEU A CA 1
ATOM 804 C C . LEU A 1 102 ? -3.474 -0.373 18.774 1.00 92.94 102 LEU A C 1
ATOM 806 O O . LEU A 1 102 ? -2.546 0.298 18.334 1.00 92.94 102 LEU A O 1
ATOM 810 N N . ASN A 1 103 ? -3.264 -1.517 19.430 1.00 92.25 103 ASN A N 1
ATOM 811 C CA . ASN A 1 103 ? -1.934 -2.093 19.630 1.00 92.25 103 ASN A CA 1
ATOM 812 C C . ASN A 1 103 ? -1.322 -2.696 18.353 1.00 92.25 103 ASN A C 1
ATOM 814 O O . ASN A 1 103 ? -0.120 -2.940 18.325 1.00 92.25 103 ASN A O 1
ATOM 818 N N . ARG A 1 104 ? -2.139 -2.972 17.327 1.00 90.69 104 ARG A N 1
ATOM 819 C CA . ARG A 1 104 ? -1.704 -3.638 16.085 1.00 90.69 104 ARG A CA 1
ATOM 820 C C . ARG A 1 104 ? -2.295 -3.040 14.807 1.00 90.69 104 ARG A C 1
ATOM 822 O O . ARG A 1 104 ? -1.747 -3.252 13.735 1.00 90.69 104 ARG A O 1
ATOM 829 N N . GLN A 1 105 ? -3.392 -2.292 14.903 1.00 92.00 105 GLN A N 1
ATOM 830 C CA . GLN A 1 105 ? -4.049 -1.643 13.767 1.00 92.00 105 GLN A CA 1
ATOM 831 C C . GLN A 1 105 ? -3.620 -0.174 13.683 1.00 92.00 105 GLN A C 1
ATOM 833 O O . GLN A 1 105 ? -4.338 0.744 14.081 1.00 92.00 105 GLN A O 1
ATOM 838 N N . PHE A 1 106 ? -2.398 0.054 13.203 1.00 93.12 106 PHE A N 1
ATOM 839 C CA . PHE A 1 106 ? -1.740 1.366 13.234 1.00 93.12 106 PHE A CA 1
ATOM 840 C C . PHE A 1 106 ? -2.386 2.428 12.328 1.00 93.12 106 PHE A C 1
ATOM 842 O O . PHE A 1 106 ? -1.968 3.589 12.380 1.00 93.12 106 PHE A O 1
ATOM 849 N N . LEU A 1 107 ? -3.384 2.072 11.512 1.00 91.94 107 LEU A N 1
ATOM 850 C CA . LEU A 1 107 ? -4.161 3.032 10.723 1.00 91.94 107 LEU A CA 1
ATOM 851 C C . LEU A 1 107 ? -5.195 3.794 11.566 1.00 91.94 107 LEU A C 1
ATOM 853 O O . LEU A 1 107 ? -5.596 4.890 11.181 1.00 91.94 107 LEU A O 1
ATOM 857 N N . PHE A 1 108 ? -5.560 3.284 12.745 1.00 93.50 108 PHE A N 1
ATOM 858 C CA . PHE A 1 108 ? -6.572 3.899 13.605 1.00 93.50 108 PHE A CA 1
ATOM 859 C C . PHE A 1 108 ? -5.955 4.678 14.767 1.00 93.50 108 PHE A C 1
ATOM 861 O O . PHE A 1 108 ? -4.800 4.487 15.173 1.00 93.50 108 PHE A O 1
ATOM 868 N N . ARG A 1 109 ? -6.726 5.620 15.309 1.00 95.31 109 ARG A N 1
ATOM 869 C CA . ARG A 1 109 ? -6.363 6.434 16.473 1.00 95.31 109 ARG A CA 1
ATOM 870 C C . ARG A 1 109 ? -7.472 6.357 17.519 1.00 95.31 109 ARG A C 1
ATOM 872 O O . ARG A 1 109 ? -8.593 5.962 17.230 1.00 95.31 109 ARG A O 1
ATOM 879 N N . LYS A 1 110 ? -7.193 6.815 18.746 1.00 95.56 110 LYS A N 1
ATOM 880 C CA . LYS A 1 110 ? -8.196 6.855 19.834 1.00 95.56 110 LYS A CA 1
ATOM 881 C C . LYS A 1 110 ? -9.493 7.581 19.442 1.00 95.56 110 LYS A C 1
ATOM 883 O O . LYS A 1 110 ? -10.558 7.194 19.894 1.00 95.56 110 LYS A O 1
ATOM 888 N N . LYS A 1 111 ? -9.401 8.602 18.581 1.00 96.62 111 LYS A N 1
ATOM 889 C CA . LYS A 1 111 ? -10.552 9.357 18.047 1.00 96.62 111 LYS A CA 1
ATOM 890 C C . LYS A 1 111 ? -11.442 8.561 17.079 1.00 96.62 111 LYS A C 1
ATOM 892 O O . LYS A 1 111 ? -12.483 9.065 16.667 1.00 96.62 111 LYS A O 1
ATOM 897 N N . ASP A 1 112 ? -10.999 7.380 16.661 1.00 95.06 112 ASP A N 1
ATOM 898 C CA . ASP A 1 112 ? -11.705 6.533 15.702 1.00 95.06 112 ASP A CA 1
ATOM 899 C C . ASP A 1 112 ? -12.458 5.384 16.386 1.00 95.06 112 ASP A C 1
ATOM 901 O O . ASP A 1 112 ? -13.243 4.711 15.732 1.00 95.06 112 ASP A O 1
ATOM 905 N N . ILE A 1 113 ? -12.289 5.201 17.702 1.00 94.88 113 ILE A N 1
ATOM 906 C CA . ILE A 1 113 ? -13.015 4.189 18.482 1.00 94.88 113 ILE A CA 1
ATOM 907 C C . ILE A 1 113 ? -14.530 4.377 18.310 1.00 94.88 113 ILE A C 1
ATOM 909 O O . ILE A 1 113 ? -15.043 5.488 18.455 1.00 94.88 113 ILE A O 1
ATOM 913 N N . GLY A 1 114 ? -15.237 3.281 18.027 1.00 92.31 114 GLY A N 1
ATOM 914 C CA . GLY A 1 114 ? -16.684 3.260 17.809 1.00 92.31 114 GLY A CA 1
ATOM 915 C C . GLY A 1 114 ? -17.128 3.582 16.378 1.00 92.31 114 GLY A C 1
ATOM 916 O O . GLY A 1 114 ? -18.323 3.518 16.098 1.00 92.31 114 GLY A O 1
ATOM 917 N N . LYS A 1 115 ? -16.206 3.913 15.463 1.00 92.88 115 LYS A N 1
ATOM 918 C CA . LYS A 1 115 ? -16.520 4.046 14.032 1.00 92.88 115 LYS A CA 1
ATOM 919 C C . LYS A 1 115 ? -16.521 2.675 13.358 1.00 92.88 115 LYS A C 1
ATOM 921 O O . LYS A 1 115 ? -15.700 1.823 13.702 1.00 92.88 115 LYS A O 1
ATOM 926 N N . ALA A 1 116 ? -17.432 2.497 12.405 1.00 85.44 116 ALA A N 1
ATOM 927 C CA . ALA A 1 116 ? -17.422 1.353 11.500 1.00 85.44 116 ALA A CA 1
ATOM 928 C C . ALA A 1 116 ? -16.237 1.456 10.531 1.00 85.44 116 ALA A C 1
ATOM 930 O O . ALA A 1 116 ? -15.836 2.570 10.165 1.00 85.44 116 ALA A O 1
ATOM 931 N N . LEU A 1 117 ? -15.692 0.297 10.170 1.00 74.94 117 LEU A N 1
ATOM 932 C CA . LEU A 1 117 ? -14.634 0.138 9.179 1.00 74.94 117 LEU A CA 1
ATOM 933 C C . LEU A 1 117 ? -15.185 -0.108 7.773 1.00 74.94 117 LEU A C 1
ATOM 935 O O . LEU A 1 117 ? -16.339 -0.572 7.660 1.00 74.94 117 LEU A O 1
#

Radius of gyration: 24.14 Å; Cα contacts (8 Å, |Δi|>4): 107; chains: 1; bounding box: 44×47×78 Å

InterPro domains:
  IPR000594 THIF-type NAD/FAD binding fold [PF00899] (55-115)
  IPR035985 Ubiquitin-activating enzyme-like [SSF69572] (61-115)
  IPR045886 ThiF/MoeB/HesA family [PTHR10953] (61-115)

Nearest PDB structures (foldseek):
  1tt5-assembly1_B  TM=8.986E-01  e=7.062E-09  Homo sapiens
  2nvu-assembly1_B  TM=9.386E-01  e=3.963E-08  Homo sapiens
  1yov-assembly2_D  TM=9.430E-01  e=1.398E-07  Homo sapiens
  3h9j-assembly2_D  TM=8.842E-01  e=1.137E-04  Escherichia coli
  3h5n-assembly1_C  TM=8.847E-01  e=2.693E-04  Escherichia coli

Secondary structure (DSSP, 8-state):
-PPPPP-------PPP----PPPPHHHHSHHHHHHHS---TTTPPTT--TTT--HHHHHHHH-EEEEE--SHHHHHHHHHHHHTT--EEEEE---B--GGGTTT-TT--GGGTT-B-

Sequence (117 aa):
MAHAPEQKEELSGEPETVQWKHKTENERWADVNTLLSRGSEKFCPPPFNPDEENYLERIQSQRRVLVVGAGGLGCEILKNLALSGFKDIEVLDLDVIELSNLNRQFLFRKKDIGKAL

Mean predicted aligned error: 9.39 Å

Organism: Reticulomyxa filosa (NCBI:txid46433)

Foldseek 3Di:
DDDDDDDDDPPPDDPPDDDDDDDDPCRLCVVLCVVQQDDDPPPDDPPRDNVVDDVLCCQAPPDAEEAEDLALVVQVVVVVSVSNRHDHYHYDYADFDDPVRVVRNVVDDPVRGGPGD

Solvent-accessible surface area (backbone atoms only — not comparable to full-atom values): 7542 Å² total; per-residue (Å²): 136,85,83,79,83,84,81,78,81,76,82,83,67,77,80,79,81,81,81,80,80,79,71,52,76,66,68,69,41,46,75,57,43,61,66,44,62,51,84,42,97,87,79,56,59,86,88,74,49,42,92,85,42,65,50,63,58,44,36,41,75,73,39,76,44,80,41,80,39,62,49,50,66,28,38,53,49,51,53,51,42,52,75,65,48,46,64,44,69,47,78,46,37,91,54,61,41,48,79,88,44,56,87,58,20,77,86,59,53,87,90,44,52,74,38,74,84

pLDDT: mean 87.44, std 14.25, range [42.59, 98.19]